Protein AF-A0A2E3B9J5-F1 (afdb_monomer)

Foldseek 3Di:
DFEKEFEAAPPDPVSVVVVVQVVVLCPDPLNVVLCVVPPYYYYYDHCPVPVVCCVVCVVFPRKIAGPVVRDIDTPPDGSVRVNVSVVVVSVVVVPPPD

Sequence (98 aa):
MLAILLLSTQACHLCELAEQVLQQAFSQPEIQQLMLFQPLDVYVQDIIDHPKWLELFGEKIPVLFDEKTESTLCWPFDASATVEWLQKLHLQAGSSLS

Structure (mmCIF, N/CA/C/O backbone):
data_AF-A0A2E3B9J5-F1
#
_entry.id   AF-A0A2E3B9J5-F1
#
loop_
_atom_site.group_PDB
_atom_site.id
_atom_site.type_symbol
_atom_site.label_atom_id
_atom_site.label_alt_id
_atom_site.label_comp_id
_atom_site.label_asym_id
_atom_site.label_entity_id
_atom_site.label_seq_id
_atom_site.pdbx_PDB_ins_code
_atom_site.Cartn_x
_atom_site.Cartn_y
_atom_site.Cartn_z
_atom_site.occupancy
_atom_site.B_iso_or_equiv
_atom_site.auth_seq_id
_atom_site.auth_comp_id
_atom_site.auth_asym_id
_atom_site.auth_atom_id
_atom_site.pdbx_PDB_model_num
ATOM 1 N N . MET A 1 1 ? -6.755 -6.566 13.512 1.00 79.88 1 MET A N 1
ATOM 2 C CA . MET A 1 1 ? -5.503 -5.940 13.052 1.00 79.88 1 MET A CA 1
ATOM 3 C C . MET A 1 1 ? -5.581 -5.794 11.545 1.00 79.88 1 MET A C 1
ATOM 5 O O . MET A 1 1 ? -5.861 -6.785 10.862 1.00 79.88 1 MET A O 1
ATOM 9 N N . LEU A 1 2 ? -5.461 -4.555 11.074 1.00 90.81 2 LEU A N 1
ATOM 10 C CA . LEU A 1 2 ? -5.391 -4.197 9.660 1.00 90.81 2 LEU A CA 1
ATOM 11 C C . LEU A 1 2 ? -3.910 -4.140 9.268 1.00 90.81 2 LEU A C 1
ATOM 13 O O . LEU A 1 2 ? -3.087 -3.702 10.064 1.00 90.81 2 LEU A O 1
ATOM 17 N N . ALA A 1 3 ? -3.574 -4.623 8.081 1.00 94.62 3 ALA A N 1
ATOM 18 C CA . ALA A 1 3 ? -2.213 -4.604 7.568 1.00 94.62 3 ALA A CA 1
ATOM 19 C C . ALA A 1 3 ? -2.278 -4.199 6.101 1.00 94.62 3 ALA A C 1
ATOM 21 O O . ALA A 1 3 ? -3.103 -4.740 5.370 1.00 94.62 3 ALA A O 1
ATOM 22 N N . ILE A 1 4 ? -1.441 -3.251 5.696 1.00 96.50 4 ILE A N 1
ATOM 23 C CA . ILE A 1 4 ? -1.348 -2.802 4.306 1.00 96.50 4 ILE A CA 1
ATOM 24 C C . ILE A 1 4 ? 0.101 -2.858 3.829 1.00 96.50 4 ILE A C 1
ATOM 26 O O . ILE A 1 4 ? 1.041 -2.734 4.618 1.00 96.50 4 ILE A O 1
ATOM 30 N N . LEU A 1 5 ? 0.272 -3.009 2.523 1.00 96.75 5 LEU A N 1
ATOM 31 C CA . LEU A 1 5 ? 1.556 -2.972 1.844 1.00 96.75 5 LEU A CA 1
ATOM 32 C C . LEU A 1 5 ? 1.717 -1.641 1.105 1.00 96.75 5 LEU A C 1
ATOM 34 O O . LEU A 1 5 ? 0.803 -1.211 0.406 1.00 96.75 5 LEU A O 1
ATOM 38 N N . LEU A 1 6 ? 2.886 -1.017 1.218 1.00 96.81 6 LEU A N 1
ATOM 39 C CA . LEU A 1 6 ? 3.380 -0.027 0.267 1.00 96.81 6 LEU A CA 1
ATOM 40 C C . LEU A 1 6 ? 4.244 -0.769 -0.755 1.00 96.81 6 LEU A C 1
ATOM 42 O O . LEU A 1 6 ? 5.403 -1.096 -0.494 1.00 96.81 6 LEU A O 1
ATOM 46 N N . LEU A 1 7 ? 3.653 -1.059 -1.908 1.00 96.06 7 LEU A N 1
ATOM 47 C CA . LEU A 1 7 ? 4.334 -1.685 -3.032 1.00 96.06 7 LEU A CA 1
ATOM 48 C C . LEU A 1 7 ? 5.295 -0.676 -3.665 1.00 96.06 7 LEU A C 1
ATOM 50 O O . LEU A 1 7 ? 4.883 0.406 -4.093 1.00 96.06 7 LEU A O 1
ATOM 54 N N . SER A 1 8 ? 6.570 -1.042 -3.693 1.00 93.25 8 SER A N 1
ATOM 55 C CA . SER A 1 8 ? 7.714 -0.168 -3.947 1.00 93.25 8 SER A CA 1
ATOM 56 C C . SER A 1 8 ? 8.788 -0.913 -4.751 1.00 93.25 8 SER A C 1
ATOM 58 O O . SER A 1 8 ? 8.685 -2.117 -4.978 1.00 93.25 8 SER A O 1
ATOM 60 N N . THR A 1 9 ? 9.825 -0.198 -5.182 1.00 89.69 9 THR A N 1
ATOM 61 C CA . THR A 1 9 ? 11.092 -0.763 -5.668 1.00 89.69 9 THR A CA 1
ATOM 62 C C . THR A 1 9 ? 12.256 0.055 -5.108 1.00 89.69 9 THR A C 1
ATOM 64 O O . THR A 1 9 ? 12.101 1.245 -4.816 1.00 89.69 9 THR A O 1
ATOM 67 N N . GLN A 1 10 ? 13.445 -0.545 -5.012 1.00 79.44 10 GLN A N 1
ATOM 68 C CA . GLN A 1 10 ? 14.679 0.151 -4.613 1.00 79.44 10 GLN A CA 1
ATOM 69 C C . GLN A 1 10 ? 14.898 1.480 -5.369 1.00 79.44 10 GLN A C 1
ATOM 71 O O . GLN A 1 10 ? 14.631 1.582 -6.567 1.00 79.44 10 GLN A O 1
ATOM 76 N N . ALA A 1 11 ? 15.438 2.484 -4.664 1.00 71.56 11 ALA A N 1
ATOM 77 C CA . ALA A 1 11 ? 15.825 3.801 -5.194 1.00 71.56 11 ALA A CA 1
ATOM 78 C C . ALA A 1 11 ? 14.709 4.595 -5.913 1.00 71.56 11 ALA A C 1
ATOM 80 O O . ALA A 1 11 ? 14.985 5.413 -6.794 1.00 71.56 11 ALA A O 1
ATOM 81 N N . CYS A 1 12 ? 13.444 4.381 -5.543 1.00 78.75 12 CYS A N 1
ATOM 82 C CA . CYS A 1 12 ? 12.322 5.103 -6.130 1.00 78.75 12 CYS A CA 1
ATOM 83 C C . CYS A 1 12 ? 11.989 6.379 -5.341 1.00 78.75 12 CYS A C 1
ATOM 85 O O . CYS A 1 12 ? 11.383 6.321 -4.273 1.00 78.75 12 CYS A O 1
ATOM 87 N N . HIS A 1 13 ? 12.307 7.546 -5.909 1.00 86.12 13 HIS A N 1
ATOM 88 C CA . HIS A 1 13 ? 11.972 8.846 -5.308 1.00 86.12 13 HIS A CA 1
ATOM 89 C C . HIS A 1 13 ? 10.461 9.026 -5.068 1.00 86.12 13 HIS A C 1
ATOM 91 O O . HIS A 1 13 ? 10.042 9.637 -4.089 1.00 86.12 13 HIS A O 1
ATOM 97 N N . LEU A 1 14 ? 9.616 8.454 -5.933 1.00 88.94 14 LEU A N 1
ATOM 98 C CA . LEU A 1 14 ? 8.164 8.501 -5.741 1.00 88.94 14 LEU A CA 1
ATOM 99 C C . LEU A 1 14 ? 7.724 7.722 -4.495 1.00 88.94 14 LEU A C 1
ATOM 101 O O . LEU A 1 14 ? 6.770 8.127 -3.837 1.00 88.94 14 LEU A O 1
ATOM 105 N N . CYS A 1 15 ? 8.422 6.639 -4.140 1.00 88.25 15 CYS A N 1
ATOM 106 C CA . CYS A 1 15 ? 8.112 5.874 -2.933 1.00 88.25 15 CYS A CA 1
ATOM 107 C C . CYS A 1 15 ? 8.434 6.677 -1.665 1.00 88.25 15 CYS A C 1
ATOM 109 O O . CYS A 1 15 ? 7.633 6.666 -0.735 1.00 88.25 15 CYS A O 1
ATOM 111 N N . GLU A 1 16 ? 9.515 7.464 -1.664 1.00 90.06 16 GLU A N 1
ATOM 112 C CA . GLU A 1 16 ? 9.825 8.391 -0.563 1.00 90.06 16 GLU A CA 1
ATOM 113 C C . GLU A 1 16 ? 8.705 9.430 -0.371 1.00 90.06 16 GLU A C 1
ATOM 115 O O . GLU A 1 16 ? 8.297 9.717 0.755 1.00 90.06 16 GLU A O 1
ATOM 120 N N . LEU A 1 17 ? 8.155 9.965 -1.470 1.00 94.19 17 LEU A N 1
ATOM 121 C CA . LEU A 1 17 ? 7.013 10.886 -1.415 1.00 94.19 17 LEU A CA 1
ATOM 122 C C . LEU A 1 17 ? 5.756 10.200 -0.865 1.00 94.19 17 LEU A C 1
ATOM 124 O O . LEU A 1 17 ? 5.046 10.783 -0.047 1.00 94.19 17 LEU A O 1
ATOM 128 N N . ALA A 1 18 ? 5.482 8.959 -1.270 1.00 95.56 18 ALA A N 1
ATOM 129 C CA . ALA A 1 18 ? 4.361 8.191 -0.731 1.00 95.56 18 ALA A CA 1
ATOM 130 C C . ALA A 1 18 ? 4.505 7.909 0.772 1.00 95.56 18 ALA A C 1
ATOM 132 O O . ALA A 1 18 ? 3.518 8.000 1.501 1.00 95.56 18 ALA A O 1
ATOM 133 N N . GLU A 1 19 ? 5.714 7.634 1.265 1.00 94.00 19 GLU A N 1
ATOM 134 C CA . GLU A 1 19 ? 5.975 7.504 2.704 1.00 94.00 19 GLU A CA 1
ATOM 135 C C . GLU A 1 19 ? 5.688 8.811 3.456 1.00 94.00 19 GLU A C 1
ATOM 137 O O . GLU A 1 19 ? 5.061 8.790 4.517 1.00 94.00 19 GLU A O 1
ATOM 142 N N . GLN A 1 20 ? 6.068 9.963 2.895 1.00 96.06 20 GLN A N 1
ATOM 143 C CA . GLN A 1 20 ? 5.720 11.266 3.472 1.00 96.06 20 GLN A CA 1
ATOM 144 C C . GLN A 1 20 ? 4.205 11.495 3.496 1.00 96.06 20 GLN A C 1
ATOM 146 O O . GLN A 1 20 ? 3.667 11.990 4.489 1.00 96.06 20 GLN A O 1
ATOM 151 N N . VAL A 1 21 ? 3.499 11.111 2.430 1.00 97.31 21 VAL A N 1
ATOM 152 C CA . VAL A 1 21 ? 2.034 11.177 2.375 1.00 97.31 21 VAL A CA 1
ATOM 153 C C . VAL A 1 21 ? 1.401 10.275 3.440 1.00 97.31 21 VAL A C 1
ATOM 155 O O . VAL A 1 21 ? 0.485 10.714 4.137 1.00 97.31 21 VAL A O 1
ATOM 158 N N . LEU A 1 22 ? 1.917 9.058 3.643 1.00 96.56 22 LEU A N 1
ATOM 159 C CA . LEU A 1 22 ? 1.472 8.158 4.712 1.00 96.56 22 LEU A CA 1
ATOM 160 C C . LEU A 1 22 ? 1.686 8.770 6.101 1.00 96.56 22 LEU A C 1
ATOM 162 O O . LEU A 1 22 ? 0.773 8.751 6.924 1.00 96.56 22 LEU A O 1
ATOM 166 N N . GLN A 1 23 ? 2.848 9.377 6.358 1.00 96.50 23 GLN A N 1
ATOM 167 C CA . GLN A 1 23 ? 3.111 10.077 7.621 1.00 96.50 23 GLN A CA 1
ATOM 168 C C . GLN A 1 23 ? 2.110 11.220 7.863 1.00 96.50 23 GLN A C 1
ATOM 170 O O . GLN A 1 23 ? 1.618 11.398 8.983 1.00 96.50 23 GLN A O 1
ATOM 175 N N . GLN A 1 24 ? 1.763 11.974 6.816 1.00 97.50 24 GLN A N 1
ATOM 176 C CA . GLN A 1 24 ? 0.762 13.042 6.893 1.00 97.50 24 GLN A CA 1
ATOM 177 C C . GLN A 1 24 ? -0.648 12.499 7.142 1.00 97.50 24 GLN A C 1
ATOM 179 O O . GLN A 1 24 ? -1.382 13.073 7.948 1.00 97.50 24 GLN A O 1
ATOM 184 N N . ALA A 1 25 ? -1.019 11.393 6.494 1.00 97.06 25 ALA A N 1
ATOM 185 C CA . ALA A 1 25 ? -2.292 10.713 6.710 1.00 97.06 25 ALA A CA 1
ATOM 186 C C . ALA A 1 25 ? -2.406 10.170 8.145 1.00 97.06 25 ALA A C 1
ATOM 188 O O . ALA A 1 25 ? -3.429 10.351 8.798 1.00 97.06 25 ALA A O 1
ATOM 189 N N . PHE A 1 26 ? -1.339 9.574 8.682 1.00 95.94 26 PHE A N 1
ATOM 190 C CA . PHE A 1 26 ? -1.302 9.043 10.054 1.00 95.94 26 PHE A CA 1
ATOM 191 C C . PHE A 1 26 ? -1.278 10.127 11.130 1.00 95.94 26 PHE A C 1
ATOM 193 O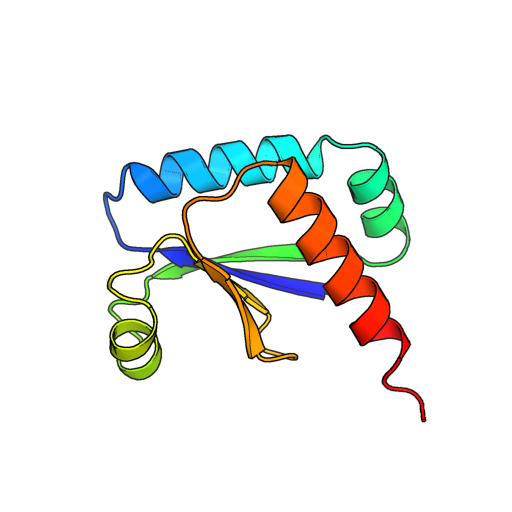 O . PHE A 1 26 ? -1.631 9.879 12.283 1.00 95.94 26 PHE A O 1
ATOM 200 N N . SER A 1 27 ? -0.908 11.348 10.754 1.00 96.31 27 SER A N 1
ATOM 201 C CA . SER A 1 27 ? -1.021 12.515 11.624 1.00 96.31 27 SER A CA 1
ATOM 202 C C . SER A 1 27 ? -2.449 13.074 11.690 1.00 96.31 27 SER A C 1
ATOM 204 O O . SER A 1 27 ? -2.715 13.914 12.548 1.00 96.31 27 SER A O 1
ATOM 206 N N . GLN A 1 28 ? -3.369 12.627 10.823 1.00 96.88 28 GLN A N 1
ATOM 207 C CA . GLN A 1 28 ? -4.757 13.092 10.844 1.00 96.88 28 GLN A CA 1
ATOM 208 C C . GLN A 1 28 ? -5.525 12.507 12.044 1.00 96.88 28 GLN A C 1
ATOM 210 O O . GLN A 1 28 ? -5.432 11.297 12.295 1.00 96.88 28 GLN A O 1
ATOM 215 N N . PRO A 1 29 ? -6.312 13.319 12.779 1.00 95.06 29 PRO A N 1
ATOM 216 C CA . PRO A 1 29 ? -7.045 12.874 13.967 1.00 95.06 29 PRO A CA 1
ATOM 217 C C . PRO A 1 29 ? -7.971 11.677 13.723 1.00 95.06 29 PRO A C 1
ATOM 219 O O . PRO A 1 29 ? -8.099 10.803 14.578 1.00 95.06 29 PRO A O 1
ATOM 222 N N . GLU A 1 30 ? -8.604 11.611 12.552 1.00 94.00 30 GLU A N 1
ATOM 223 C CA . GLU A 1 30 ? -9.523 10.541 12.168 1.00 94.00 30 GLU A CA 1
ATOM 224 C C . GLU A 1 30 ? -8.808 9.191 12.101 1.00 94.00 30 GLU A C 1
ATOM 226 O O . GLU A 1 30 ? -9.344 8.175 12.550 1.00 94.00 30 GLU A O 1
ATOM 231 N N . ILE A 1 31 ? -7.581 9.183 11.575 1.00 95.06 31 ILE A N 1
ATOM 232 C CA . ILE A 1 31 ? -6.764 7.976 11.469 1.00 95.06 31 ILE A CA 1
ATOM 233 C C . ILE A 1 31 ? -6.179 7.591 12.825 1.00 95.06 31 ILE A C 1
ATOM 235 O O . ILE A 1 31 ? -6.239 6.418 13.193 1.00 95.06 31 ILE A O 1
ATOM 239 N N . GLN A 1 32 ? -5.699 8.560 13.610 1.00 94.75 32 GLN A N 1
ATOM 240 C CA . GLN A 1 32 ? -5.236 8.297 14.976 1.00 94.75 32 GLN A CA 1
A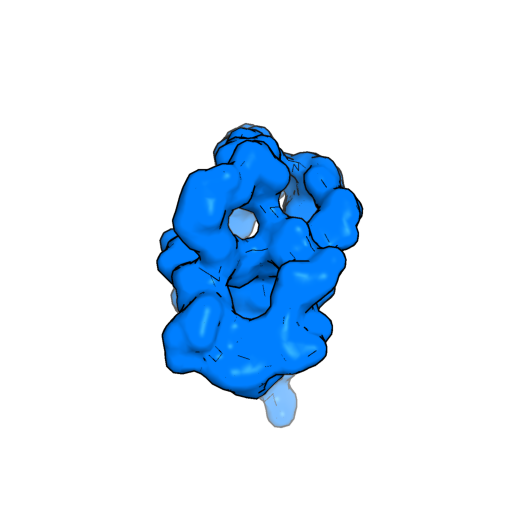TOM 241 C C . GLN A 1 32 ? -6.338 7.667 15.828 1.00 94.75 32 GLN A C 1
ATOM 243 O O . GLN A 1 32 ? -6.094 6.683 16.523 1.00 94.75 32 GLN A O 1
ATOM 248 N N . GLN A 1 33 ? -7.567 8.184 15.733 1.00 92.75 33 GLN A N 1
ATOM 249 C CA . GLN A 1 33 ? -8.714 7.617 16.433 1.00 92.75 33 GLN A CA 1
ATOM 250 C C . GLN A 1 33 ? -9.030 6.198 15.949 1.00 92.75 33 GLN A C 1
ATOM 252 O O . GLN A 1 33 ? -9.271 5.319 16.774 1.00 92.75 33 GLN A O 1
ATOM 257 N N . LEU A 1 34 ? -9.010 5.948 14.636 1.00 90.69 34 LEU A N 1
ATOM 258 C CA . LEU A 1 34 ? -9.234 4.611 14.077 1.00 90.69 34 LEU A CA 1
ATOM 259 C C . LEU A 1 34 ? -8.216 3.585 14.588 1.00 90.69 34 LEU A C 1
ATOM 261 O O . LEU A 1 34 ? -8.606 2.487 14.990 1.00 90.69 34 LEU A O 1
ATOM 265 N N . MET A 1 35 ? -6.935 3.956 14.640 1.00 91.06 35 MET A N 1
ATOM 266 C CA . MET A 1 35 ? -5.850 3.081 15.098 1.00 91.06 35 MET A CA 1
ATOM 267 C C . MET A 1 35 ? -5.975 2.662 16.570 1.00 91.06 35 MET A C 1
ATOM 269 O O . MET A 1 35 ? -5.471 1.601 16.936 1.00 91.06 35 MET A O 1
ATOM 273 N N . LEU A 1 36 ? -6.677 3.438 17.410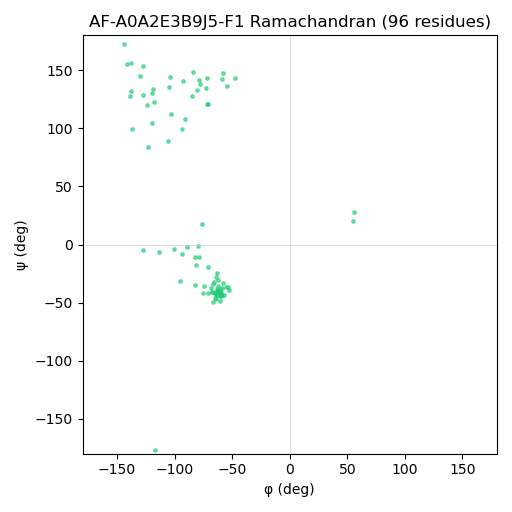 1.00 91.38 36 LEU A N 1
ATOM 274 C CA . LEU A 1 36 ? -6.963 3.055 18.801 1.00 91.38 36 LEU A CA 1
ATOM 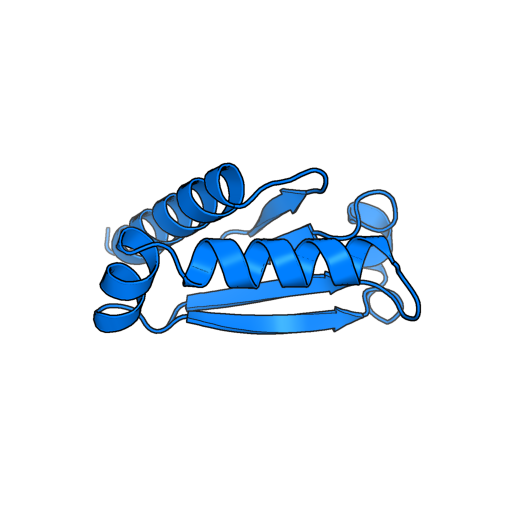275 C C . LEU A 1 36 ? -7.891 1.836 18.892 1.00 91.38 36 LEU A C 1
ATOM 277 O O . LEU A 1 36 ? -7.758 1.027 19.809 1.00 91.38 36 LEU A O 1
ATOM 281 N N . PHE A 1 37 ? -8.834 1.706 17.956 1.00 88.88 37 PHE A N 1
ATOM 282 C CA . PHE A 1 37 ? -9.811 0.613 17.936 1.00 88.88 37 PHE A CA 1
ATOM 283 C C . PHE A 1 37 ? -9.377 -0.544 17.035 1.00 88.88 37 PHE A C 1
ATOM 285 O O . PHE A 1 37 ? -9.693 -1.703 17.310 1.00 88.88 37 PHE A O 1
ATOM 292 N N . GLN A 1 38 ? -8.645 -0.250 15.961 1.00 88.62 38 GLN A N 1
ATOM 293 C CA . GLN A 1 38 ? -8.114 -1.242 15.040 1.00 88.62 38 GLN A CA 1
ATOM 294 C C . GLN A 1 38 ? -6.666 -0.887 14.681 1.00 88.62 38 GLN A C 1
ATOM 296 O O . GLN A 1 38 ? -6.451 -0.067 13.791 1.00 88.62 38 GLN A O 1
ATOM 301 N N . PRO A 1 39 ? -5.674 -1.530 15.325 1.00 90.44 39 PRO A N 1
ATOM 302 C CA . PRO A 1 39 ? -4.270 -1.334 14.987 1.00 90.44 39 PRO A CA 1
ATOM 303 C C . PRO A 1 39 ? -4.014 -1.584 13.499 1.00 90.44 39 PRO A C 1
ATOM 305 O O . PRO A 1 39 ? -4.543 -2.561 12.943 1.00 90.44 39 PRO A O 1
ATOM 308 N N . LEU A 1 40 ? -3.220 -0.697 12.900 1.00 91.56 40 LEU A N 1
ATOM 309 C CA . LEU A 1 40 ? -2.809 -0.713 11.501 1.00 91.56 40 LEU A CA 1
ATOM 310 C C . LEU A 1 40 ? -1.289 -0.855 11.420 1.00 91.56 40 LEU A C 1
ATOM 312 O O . LEU A 1 40 ? -0.576 0.009 11.925 1.00 91.56 40 LEU A O 1
ATOM 316 N N . ASP A 1 41 ? -0.824 -1.895 10.737 1.00 94.12 41 ASP A N 1
ATOM 317 C CA . ASP A 1 41 ? 0.579 -2.061 10.361 1.00 94.12 41 ASP A CA 1
ATOM 318 C C . ASP A 1 41 ? 0.779 -1.740 8.874 1.00 94.12 41 ASP A C 1
ATOM 320 O O . ASP A 1 41 ? -0.072 -2.047 8.032 1.00 94.12 41 ASP A O 1
ATOM 324 N N . VAL A 1 42 ? 1.919 -1.132 8.547 1.00 94.81 42 VAL A N 1
ATOM 325 C CA . VAL A 1 42 ? 2.338 -0.863 7.166 1.00 94.81 42 VAL A CA 1
ATOM 326 C C . VAL A 1 42 ? 3.649 -1.576 6.901 1.00 94.81 42 VAL A C 1
ATOM 328 O O . VAL A 1 42 ? 4.606 -1.410 7.656 1.00 94.81 42 VAL A O 1
ATOM 331 N N . TYR A 1 43 ? 3.712 -2.311 5.797 1.00 95.06 43 TYR A N 1
ATOM 332 C CA . TYR A 1 43 ? 4.936 -2.955 5.338 1.00 95.06 43 TYR A CA 1
ATOM 333 C C . TYR A 1 43 ? 5.330 -2.413 3.974 1.00 95.06 43 TYR A C 1
ATOM 335 O O . TYR A 1 43 ? 4.501 -2.317 3.074 1.00 95.06 43 TYR A O 1
ATOM 343 N N . VAL A 1 44 ? 6.601 -2.071 3.800 1.00 94.00 44 VAL A N 1
ATOM 344 C CA . VAL A 1 44 ? 7.137 -1.753 2.475 1.00 94.00 44 VAL A CA 1
ATOM 345 C C . VAL A 1 44 ? 7.537 -3.061 1.811 1.00 94.00 44 VAL A C 1
ATOM 347 O O . VAL A 1 44 ? 8.274 -3.851 2.399 1.00 94.00 44 VAL A O 1
ATOM 350 N N . GLN A 1 45 ? 7.045 -3.286 0.600 1.00 94.81 45 GLN A N 1
ATOM 351 C CA . GLN A 1 45 ? 7.285 -4.514 -0.142 1.00 94.81 45 GLN A CA 1
ATOM 352 C C . GLN A 1 45 ? 7.908 -4.184 -1.492 1.00 94.81 45 GLN A C 1
ATOM 354 O O . GLN A 1 45 ? 7.295 -3.493 -2.308 1.00 94.81 45 GLN A O 1
ATOM 359 N N . ASP A 1 46 ? 9.112 -4.706 -1.732 1.00 93.81 46 ASP A N 1
ATOM 360 C CA . ASP A 1 46 ? 9.721 -4.651 -3.058 1.00 93.81 46 ASP A CA 1
ATOM 361 C C . ASP A 1 46 ? 8.965 -5.606 -3.987 1.00 93.81 46 ASP A C 1
ATOM 363 O O . ASP A 1 46 ? 8.837 -6.800 -3.696 1.00 93.81 46 ASP A O 1
ATOM 367 N N . ILE A 1 47 ? 8.407 -5.083 -5.076 1.00 92.94 47 ILE A N 1
ATOM 368 C CA . ILE A 1 47 ? 7.612 -5.884 -6.011 1.00 92.94 47 ILE A CA 1
ATOM 369 C C . ILE A 1 47 ? 8.457 -6.666 -7.017 1.00 92.94 47 ILE A C 1
ATOM 371 O O . ILE A 1 47 ? 7.907 -7.529 -7.700 1.00 92.94 47 ILE A O 1
ATOM 375 N N . ILE A 1 48 ? 9.767 -6.406 -7.117 1.00 91.38 48 ILE A N 1
ATOM 376 C CA . ILE A 1 48 ? 10.658 -7.089 -8.073 1.00 91.38 48 ILE A CA 1
ATOM 377 C C . ILE A 1 48 ? 10.660 -8.606 -7.837 1.00 91.38 48 ILE A C 1
ATOM 379 O O . ILE A 1 48 ? 10.631 -9.381 -8.794 1.00 91.38 48 ILE A O 1
ATOM 383 N N . ASP A 1 49 ? 10.606 -9.029 -6.574 1.00 88.56 49 ASP A N 1
ATOM 384 C CA . ASP A 1 49 ? 10.604 -10.444 -6.186 1.00 88.56 49 ASP A CA 1
ATOM 385 C C . ASP A 1 49 ? 9.223 -11.116 -6.326 1.00 88.56 49 ASP A C 1
ATOM 387 O O . ASP A 1 49 ? 9.076 -12.318 -6.094 1.00 88.56 49 ASP A O 1
ATOM 391 N N . HIS A 1 50 ? 8.197 -10.363 -6.739 1.00 93.00 50 HIS A N 1
ATOM 392 C CA . HIS A 1 50 ? 6.811 -10.817 -6.839 1.00 93.00 50 HIS A CA 1
ATOM 393 C C . HIS A 1 50 ? 6.268 -10.628 -8.267 1.00 93.00 50 HIS A C 1
ATOM 395 O O . HIS A 1 50 ? 5.553 -9.659 -8.531 1.00 93.00 50 HIS A O 1
ATOM 401 N N . PRO A 1 51 ? 6.513 -11.579 -9.197 1.00 93.38 51 PRO A N 1
ATOM 402 C CA . PRO A 1 51 ? 6.194 -11.422 -10.622 1.00 93.38 51 PRO A CA 1
ATOM 403 C C . PRO A 1 51 ? 4.746 -11.014 -10.917 1.00 93.38 51 PRO A C 1
ATOM 405 O O . PRO A 1 51 ? 4.504 -10.170 -11.774 1.00 93.38 51 PRO A O 1
ATOM 408 N N . LYS A 1 52 ? 3.780 -11.560 -10.164 1.00 93.06 52 LYS A N 1
ATOM 409 C CA . LYS A 1 52 ? 2.359 -11.208 -10.303 1.00 93.06 52 LYS A CA 1
ATOM 410 C C . LYS A 1 52 ? 2.100 -9.735 -9.967 1.00 93.06 52 LYS A C 1
ATOM 412 O O . LYS A 1 52 ? 1.327 -9.074 -10.651 1.00 93.06 52 LYS A O 1
ATOM 417 N N . TRP A 1 53 ? 2.714 -9.214 -8.908 1.00 94.50 53 TRP A N 1
ATOM 418 C CA . TRP A 1 53 ? 2.557 -7.808 -8.530 1.00 94.50 53 TRP A CA 1
ATOM 419 C C . TRP A 1 53 ? 3.325 -6.887 -9.464 1.00 94.50 53 TRP A C 1
ATOM 421 O O . TRP A 1 53 ? 2.812 -5.827 -9.808 1.00 94.50 53 TRP A O 1
ATOM 431 N N . LEU A 1 54 ? 4.495 -7.313 -9.936 1.00 94.19 54 LEU A N 1
ATOM 432 C CA . LEU A 1 54 ? 5.251 -6.578 -10.940 1.00 94.19 54 LEU A CA 1
ATOM 433 C C . LEU A 1 54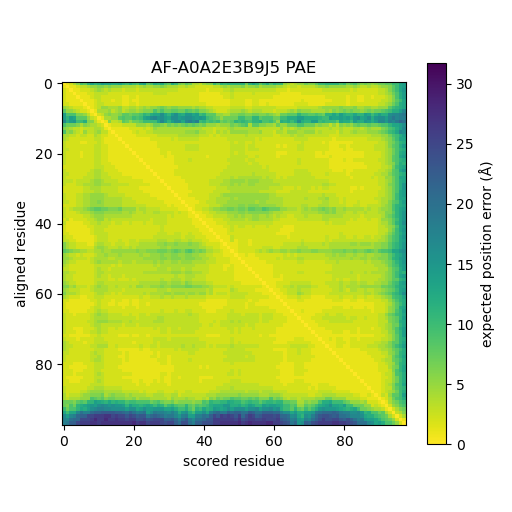 ? 4.451 -6.399 -12.239 1.00 94.19 54 LEU A C 1
ATOM 435 O O . LEU A 1 54 ? 4.390 -5.292 -12.763 1.00 94.19 54 LEU A O 1
ATOM 439 N N . GLU A 1 55 ? 3.772 -7.446 -12.712 1.00 94.56 55 GLU A N 1
ATOM 440 C CA . GLU A 1 55 ? 2.905 -7.377 -13.897 1.00 94.56 55 GLU A CA 1
ATOM 441 C C . GLU A 1 55 ? 1.706 -6.432 -13.696 1.00 94.56 55 GLU A C 1
ATOM 443 O O . GLU A 1 55 ? 1.358 -5.659 -14.586 1.00 94.56 55 GLU A O 1
ATOM 448 N N . LEU A 1 56 ? 1.074 -6.461 -12.519 1.00 93.69 56 LEU A N 1
ATOM 449 C CA . LEU A 1 56 ? -0.151 -5.696 -12.250 1.00 93.69 56 LEU A CA 1
ATOM 450 C C . LEU A 1 56 ? 0.100 -4.227 -11.874 1.00 93.69 56 LEU A C 1
ATOM 452 O O . LEU A 1 56 ? -0.722 -3.348 -12.184 1.00 93.69 56 LEU A O 1
ATOM 456 N N . PHE A 1 57 ? 1.200 -3.973 -11.164 1.00 94.88 57 PHE A N 1
ATOM 457 C CA . PHE A 1 57 ? 1.469 -2.718 -10.463 1.00 94.88 57 PHE A CA 1
ATOM 458 C C . PHE A 1 57 ? 2.823 -2.091 -10.800 1.00 94.88 57 PHE A C 1
ATOM 460 O O . PHE A 1 57 ? 3.062 -0.972 -10.361 1.00 94.88 57 PHE A O 1
ATOM 467 N N . GLY A 1 58 ? 3.681 -2.738 -11.598 1.00 92.25 58 GLY A N 1
ATOM 468 C CA . GLY A 1 58 ? 5.031 -2.249 -11.908 1.00 92.25 58 GLY A CA 1
ATOM 469 C C . GLY A 1 58 ? 5.084 -0.819 -12.452 1.00 92.25 58 GLY A C 1
ATOM 470 O O . GLY A 1 58 ? 5.962 -0.053 -12.076 1.00 92.25 58 GLY A O 1
ATOM 471 N N . GLU A 1 59 ? 4.103 -0.421 -13.265 1.00 91.88 59 GLU A N 1
ATOM 472 C CA . GLU A 1 59 ? 3.995 0.943 -13.815 1.00 91.88 59 GLU A CA 1
ATOM 473 C C . GLU A 1 59 ? 3.201 1.913 -12.921 1.00 91.88 59 GLU A C 1
ATOM 475 O O . GLU A 1 59 ? 3.032 3.083 -13.259 1.00 91.88 59 GLU A O 1
ATOM 480 N N . LYS A 1 60 ? 2.671 1.428 -11.794 1.00 93.62 60 LYS A N 1
ATOM 481 C CA . LYS A 1 60 ? 1.773 2.164 -10.889 1.00 93.62 60 LYS A CA 1
ATOM 482 C C . LYS A 1 60 ? 2.396 2.448 -9.526 1.00 93.62 60 LYS A C 1
ATOM 484 O O . LYS A 1 60 ? 1.763 3.127 -8.720 1.00 93.62 60 LYS A O 1
ATOM 489 N N . ILE A 1 61 ? 3.586 1.909 -9.250 1.00 92.06 61 ILE A N 1
ATOM 490 C CA . ILE A 1 61 ? 4.283 2.141 -7.984 1.00 92.06 61 ILE A CA 1
ATOM 491 C C . ILE A 1 61 ? 4.546 3.641 -7.765 1.00 92.06 61 ILE A C 1
ATOM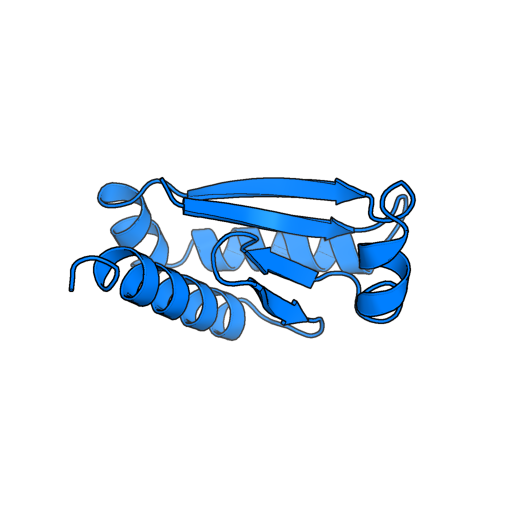 493 O O . ILE A 1 61 ? 4.895 4.346 -8.715 1.00 92.06 61 ILE A O 1
ATOM 497 N N . PRO A 1 62 ? 4.432 4.139 -6.524 1.00 95.38 62 PRO A N 1
ATOM 498 C CA . PRO A 1 62 ? 4.022 3.423 -5.310 1.00 95.38 62 PRO A CA 1
ATOM 499 C C . PRO A 1 62 ? 2.523 3.062 -5.274 1.00 95.38 62 PRO A C 1
ATOM 501 O O . PRO A 1 62 ? 1.673 3.843 -5.695 1.00 95.38 62 PRO A O 1
ATOM 504 N N . VAL A 1 63 ? 2.177 1.895 -4.722 1.00 97.31 63 VAL A N 1
ATOM 505 C CA . VAL A 1 63 ? 0.771 1.468 -4.544 1.00 97.31 63 VAL A CA 1
ATOM 506 C C . VAL A 1 63 ? 0.529 1.064 -3.094 1.00 97.31 63 VAL A C 1
ATOM 508 O O . VAL A 1 63 ? 1.261 0.230 -2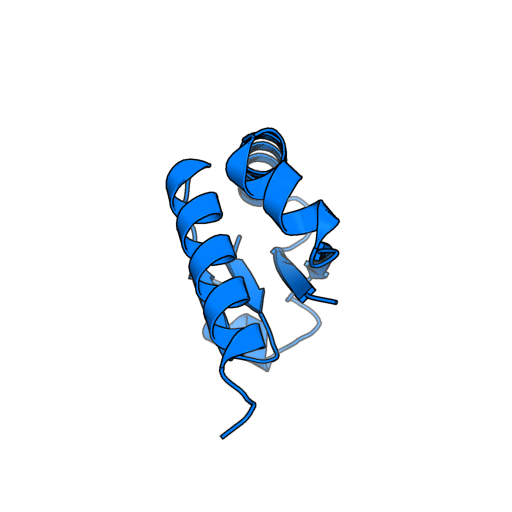.570 1.00 97.31 63 VAL A O 1
ATOM 511 N N . LEU A 1 64 ? -0.512 1.606 -2.456 1.00 97.75 64 LEU A N 1
ATOM 512 C CA . LEU A 1 64 ? -1.024 1.036 -1.206 1.00 97.75 64 LEU A CA 1
ATOM 513 C C . LEU A 1 64 ? -1.925 -0.148 -1.531 1.00 97.75 64 LEU A C 1
ATOM 515 O O . LEU A 1 64 ? -2.797 -0.036 -2.394 1.00 97.75 64 LEU A O 1
ATOM 519 N N . PHE A 1 65 ? -1.732 -1.266 -0.846 1.00 97.38 65 PHE A N 1
ATOM 520 C CA . PHE A 1 65 ? -2.429 -2.511 -1.136 1.00 97.38 65 PHE A CA 1
ATOM 521 C C . PHE A 1 65 ? -2.858 -3.216 0.150 1.00 97.38 65 PHE A C 1
ATOM 523 O O . PHE A 1 65 ? -2.044 -3.437 1.041 1.00 97.38 65 PHE A O 1
ATOM 530 N N . ASP A 1 66 ? -4.135 -3.579 0.247 1.00 96.19 66 ASP A N 1
ATOM 531 C CA . ASP A 1 66 ? -4.628 -4.520 1.252 1.00 96.19 66 ASP A CA 1
ATOM 532 C C . ASP A 1 66 ? -4.866 -5.878 0.592 1.00 96.19 66 ASP A C 1
ATOM 534 O O . ASP A 1 66 ? -5.784 -6.045 -0.211 1.00 96.19 66 ASP A O 1
ATOM 538 N N . GLU A 1 67 ? -4.055 -6.868 0.959 1.00 92.75 67 GLU A N 1
ATOM 539 C CA . GLU A 1 67 ? -4.149 -8.220 0.402 1.00 92.75 67 GLU A CA 1
ATOM 540 C C . GLU A 1 67 ? -5.477 -8.907 0.739 1.00 92.75 67 GLU A C 1
ATOM 542 O O . GLU A 1 67 ? -5.932 -9.763 -0.015 1.00 92.75 67 GLU A O 1
ATOM 547 N N . LYS A 1 68 ? -6.115 -8.552 1.864 1.00 91.81 68 LYS A N 1
ATOM 548 C CA . LYS A 1 68 ? -7.341 -9.225 2.319 1.00 91.81 68 LYS A CA 1
ATOM 549 C C . LYS A 1 68 ? -8.544 -8.894 1.449 1.00 91.81 68 LYS A C 1
ATOM 551 O O . LYS A 1 68 ? -9.360 -9.774 1.187 1.00 91.81 68 LYS A O 1
ATOM 556 N N . THR A 1 69 ? -8.679 -7.630 1.060 1.00 92.19 69 THR A N 1
ATOM 557 C CA . THR A 1 69 ? -9.788 -7.142 0.226 1.00 92.19 69 THR A CA 1
ATOM 558 C C . THR A 1 69 ? -9.404 -6.981 -1.242 1.00 92.19 69 THR A C 1
ATOM 560 O O . THR A 1 69 ? -10.252 -6.622 -2.054 1.00 92.19 69 THR A O 1
ATOM 563 N N . GLU A 1 70 ? -8.131 -7.212 -1.574 1.00 93.56 70 GLU A N 1
ATOM 564 C CA . GLU A 1 70 ? -7.512 -6.885 -2.861 1.00 93.56 70 GLU A CA 1
ATOM 565 C C . GLU A 1 70 ? -7.672 -5.399 -3.258 1.00 93.56 70 GLU A C 1
ATOM 567 O O . GLU A 1 70 ? -7.545 -5.027 -4.426 1.00 93.56 70 GLU A O 1
ATOM 572 N N . SER A 1 71 ? -7.944 -4.526 -2.283 1.00 96.00 71 SER A N 1
ATOM 573 C CA . SER A 1 71 ? -8.135 -3.094 -2.496 1.00 96.00 71 SER A CA 1
ATOM 574 C C . SER A 1 71 ? -6.797 -2.389 -2.678 1.00 96.00 71 SER A C 1
ATOM 576 O O . SER A 1 71 ? -5.840 -2.632 -1.942 1.00 96.00 71 SER A O 1
ATOM 578 N N . THR A 1 72 ? -6.744 -1.468 -3.637 1.00 97.00 72 THR A N 1
ATOM 579 C CA . THR A 1 72 ? -5.527 -0.729 -3.988 1.00 97.00 72 THR A CA 1
ATOM 580 C C . THR A 1 72 ? -5.774 0.770 -4.053 1.00 97.00 72 THR A C 1
ATOM 582 O O . THR A 1 72 ? -6.803 1.197 -4.582 1.00 97.00 72 THR A O 1
ATOM 585 N N . LEU A 1 73 ? -4.786 1.563 -3.646 1.00 98.06 73 LEU A N 1
ATOM 586 C CA . LEU A 1 73 ? -4.678 2.984 -3.970 1.00 98.06 73 LEU A CA 1
ATOM 587 C C . LEU A 1 73 ? -3.373 3.208 -4.742 1.00 98.06 73 LEU A C 1
ATOM 589 O O . LEU A 1 73 ? -2.284 3.145 -4.175 1.00 98.06 73 LEU A O 1
ATOM 593 N N . CYS A 1 74 ? -3.486 3.408 -6.056 1.00 96.56 74 CYS A N 1
ATOM 594 C CA . CYS A 1 74 ? -2.337 3.619 -6.938 1.00 96.56 74 CYS A CA 1
ATOM 595 C C . CYS A 1 74 ? -1.904 5.087 -6.937 1.00 96.56 74 CYS A C 1
ATOM 597 O O . CYS A 1 74 ? -2.751 5.976 -6.831 1.00 96.56 74 CYS A O 1
ATOM 599 N N . TRP A 1 75 ? -0.607 5.341 -7.112 1.00 95.38 75 TRP A N 1
ATOM 600 C CA . TRP A 1 75 ? -0.093 6.692 -7.328 1.00 95.38 75 TRP A CA 1
ATOM 601 C C . TRP A 1 75 ? -0.731 7.351 -8.571 1.00 95.38 75 TRP A C 1
ATOM 603 O O . TRP A 1 75 ? -0.998 6.658 -9.558 1.00 95.38 75 TRP A O 1
ATOM 613 N N . PRO A 1 76 ? -0.935 8.682 -8.582 1.00 95.94 76 PRO A N 1
ATOM 614 C CA . PRO A 1 76 ? -0.707 9.638 -7.496 1.00 95.94 76 PRO A CA 1
ATOM 615 C C . PRO A 1 76 ? -1.814 9.641 -6.439 1.00 95.94 76 PRO A C 1
ATOM 617 O O . PRO A 1 76 ? -2.997 9.584 -6.763 1.00 95.94 76 PRO A O 1
ATOM 620 N N . PHE A 1 77 ? -1.420 9.787 -5.173 1.00 96.81 77 PHE A N 1
ATOM 621 C CA . PHE A 1 77 ? -2.337 10.002 -4.055 1.00 96.81 77 PHE A CA 1
ATOM 622 C C . PHE A 1 77 ? -1.761 11.007 -3.054 1.00 96.81 77 PHE A C 1
ATOM 624 O O . PHE A 1 77 ? -0.548 11.189 -2.955 1.00 96.81 77 PHE A O 1
ATOM 631 N N . ASP A 1 78 ? -2.650 11.657 -2.308 1.00 97.75 78 ASP A N 1
ATOM 632 C CA . ASP A 1 78 ? -2.319 12.575 -1.221 1.00 97.75 78 ASP A CA 1
ATOM 633 C C . ASP A 1 78 ? -2.841 12.047 0.127 1.00 97.75 78 ASP A C 1
ATOM 635 O O . ASP A 1 78 ? -3.386 10.939 0.229 1.00 97.75 78 ASP A O 1
ATOM 639 N N . ALA A 1 79 ? -2.656 12.837 1.188 1.00 97.56 79 ALA A N 1
ATOM 640 C CA . ALA A 1 79 ? -3.078 12.449 2.528 1.00 97.56 79 ALA A CA 1
ATOM 641 C C . ALA A 1 79 ? -4.602 12.265 2.620 1.00 97.56 79 ALA A C 1
ATOM 643 O O . ALA A 1 79 ? -5.053 11.342 3.293 1.00 97.56 79 ALA A O 1
ATOM 644 N N . SER A 1 80 ? -5.395 13.079 1.914 1.00 97.50 80 SER A N 1
ATOM 645 C CA . SER A 1 80 ? -6.861 12.989 1.936 1.00 97.50 80 SER A CA 1
ATOM 646 C C . SER A 1 80 ? -7.342 11.690 1.293 1.00 97.50 80 SER A C 1
ATOM 648 O O . SER A 1 80 ? -8.098 10.938 1.907 1.00 97.50 80 SER A O 1
ATOM 650 N N . ALA A 1 81 ? -6.844 11.374 0.095 1.00 98.12 81 ALA A N 1
ATOM 651 C CA . ALA A 1 81 ? -7.167 10.131 -0.602 1.00 98.12 81 ALA A CA 1
ATOM 652 C C . ALA A 1 81 ? -6.747 8.896 0.212 1.00 98.12 81 ALA A C 1
ATOM 654 O O . ALA A 1 81 ? -7.474 7.903 0.275 1.00 98.12 81 ALA A O 1
ATOM 655 N N . THR A 1 82 ? -5.596 8.980 0.884 1.00 97.81 82 THR A N 1
ATOM 656 C CA . THR A 1 82 ? -5.097 7.923 1.773 1.00 97.81 82 THR A CA 1
ATOM 657 C C . THR A 1 82 ? -6.028 7.711 2.969 1.00 97.81 82 THR A C 1
ATOM 659 O O . THR A 1 82 ? -6.391 6.574 3.273 1.00 97.81 82 THR A O 1
ATOM 662 N N . VAL A 1 83 ? -6.460 8.791 3.628 1.00 97.31 83 VAL A N 1
ATOM 663 C CA . VAL A 1 83 ? -7.388 8.738 4.770 1.00 97.31 83 VAL A CA 1
ATOM 664 C C . VAL A 1 83 ? -8.719 8.107 4.366 1.00 97.31 83 VAL A C 1
ATOM 666 O O . VAL A 1 83 ? -9.192 7.184 5.031 1.00 97.31 83 VAL A O 1
ATOM 669 N N . GLU A 1 84 ? -9.302 8.553 3.252 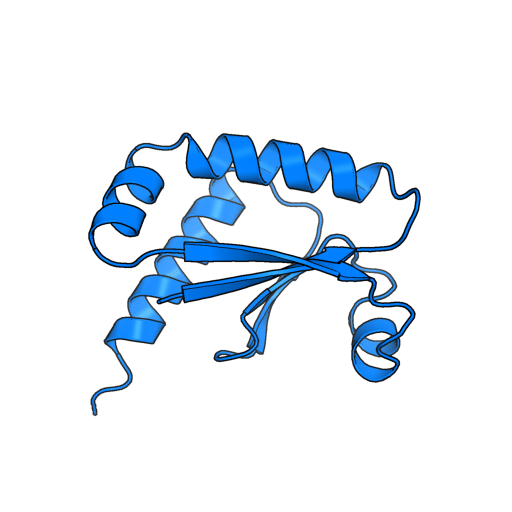1.00 97.31 84 GLU A N 1
ATOM 670 C CA . GLU A 1 84 ? -10.561 8.006 2.739 1.00 97.31 84 GLU A CA 1
ATOM 671 C C . GLU A 1 84 ? -10.457 6.513 2.412 1.00 97.31 84 GLU A C 1
ATOM 673 O O . GLU A 1 84 ? -11.381 5.739 2.681 1.00 97.31 84 GLU A O 1
ATOM 678 N N . TRP A 1 85 ? -9.339 6.093 1.820 1.00 97.31 85 TRP A N 1
ATOM 679 C CA . TRP A 1 85 ? -9.099 4.692 1.498 1.00 97.31 85 TRP A CA 1
ATOM 680 C C . TRP A 1 85 ? -8.990 3.829 2.765 1.00 97.31 85 TRP A C 1
ATOM 682 O O . TRP A 1 85 ? -9.675 2.809 2.866 1.00 97.31 85 TRP A O 1
ATOM 692 N N . LEU A 1 86 ? -8.237 4.276 3.776 1.00 95.44 86 LEU A N 1
ATOM 693 C CA . LEU A 1 86 ? -8.112 3.587 5.069 1.00 95.44 86 LEU A CA 1
ATOM 694 C C . LEU A 1 86 ? -9.452 3.465 5.808 1.00 95.44 86 LEU A C 1
ATOM 696 O O . LEU A 1 86 ? -9.762 2.414 6.371 1.00 95.44 86 LEU A O 1
ATOM 700 N N . GLN A 1 87 ? -10.279 4.511 5.777 1.00 94.06 87 GLN A N 1
ATOM 701 C CA . GLN A 1 87 ? -11.622 4.481 6.360 1.00 94.06 87 GLN A CA 1
ATOM 702 C C . GLN A 1 87 ? -12.511 3.427 5.687 1.00 94.06 87 GLN A C 1
ATOM 704 O O . GLN A 1 87 ? -13.210 2.678 6.373 1.00 94.06 87 GLN A O 1
ATOM 709 N N . LYS A 1 88 ? -12.461 3.318 4.353 1.00 93.75 88 LYS A N 1
ATOM 710 C CA . LYS A 1 88 ? -13.207 2.290 3.607 1.00 93.7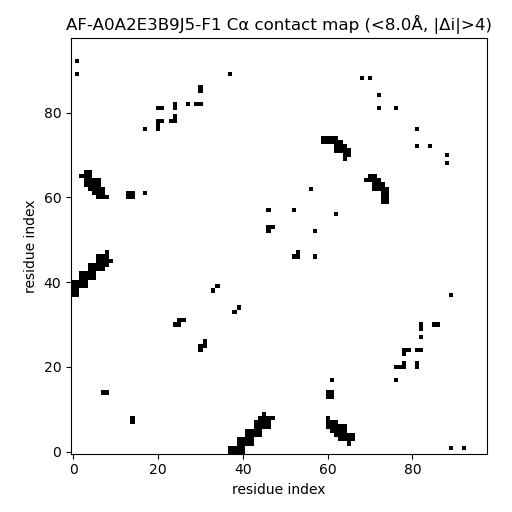5 88 LYS A CA 1
ATOM 711 C C . LYS A 1 88 ? -12.752 0.879 3.982 1.00 93.75 88 LYS A C 1
ATOM 713 O O . LYS A 1 88 ? -13.607 0.025 4.217 1.00 93.75 88 LYS A O 1
ATOM 718 N N . LEU A 1 89 ? -11.442 0.650 4.103 1.00 92.44 89 LEU A N 1
ATOM 719 C CA . LEU A 1 89 ? -10.900 -0.639 4.550 1.00 92.44 89 LEU A CA 1
ATOM 720 C C . LEU A 1 89 ? -11.389 -1.017 5.950 1.00 92.44 89 LEU A C 1
ATOM 722 O O . LEU A 1 89 ? -11.796 -2.157 6.182 1.00 92.44 89 LEU A O 1
ATOM 726 N N . HIS A 1 90 ? -11.405 -0.059 6.879 1.00 87.25 90 HIS A N 1
ATOM 727 C CA . HIS A 1 90 ? -11.901 -0.288 8.233 1.00 87.25 90 HIS A CA 1
ATOM 728 C C . HIS A 1 90 ? -13.372 -0.738 8.243 1.00 87.25 90 HIS A C 1
ATOM 730 O O . HIS A 1 90 ? -13.727 -1.704 8.923 1.00 87.25 90 HIS A O 1
ATOM 736 N N . LEU A 1 91 ? -14.223 -0.079 7.448 1.00 84.94 91 LEU A N 1
ATOM 737 C CA . LEU A 1 91 ? -15.643 -0.426 7.323 1.00 84.94 91 LEU A CA 1
ATOM 738 C C . LEU A 1 91 ? -15.845 -1.834 6.744 1.00 84.94 91 LEU A C 1
ATOM 740 O O . LEU A 1 91 ? -16.704 -2.584 7.213 1.00 84.94 91 LEU A O 1
ATOM 744 N N . GLN A 1 92 ? -15.037 -2.218 5.756 1.00 78.69 92 GLN A N 1
ATOM 745 C CA . GLN A 1 92 ? -15.080 -3.554 5.157 1.00 78.69 92 GLN A CA 1
ATOM 746 C C . GLN A 1 92 ? -14.629 -4.634 6.148 1.00 78.69 92 GLN A C 1
ATOM 748 O O . GLN A 1 92 ? -15.282 -5.671 6.262 1.00 78.69 92 GLN A O 1
ATOM 753 N N . ALA A 1 93 ? -13.589 -4.366 6.942 1.00 70.12 93 ALA A N 1
ATOM 754 C CA . ALA A 1 93 ? -13.113 -5.285 7.975 1.00 70.12 93 ALA A CA 1
ATOM 755 C C . ALA A 1 93 ? -14.158 -5.555 9.078 1.00 70.12 93 ALA A C 1
ATOM 757 O O . ALA A 1 93 ? -14.175 -6.646 9.646 1.00 70.12 93 ALA A O 1
ATOM 758 N N . GLY A 1 94 ? -15.036 -4.589 9.373 1.00 58.53 94 GLY A N 1
ATOM 759 C CA . GLY A 1 94 ? -16.157 -4.758 10.307 1.00 58.53 94 GLY A CA 1
ATOM 760 C C . GLY A 1 94 ? -17.393 -5.449 9.713 1.00 58.53 94 GLY A C 1
ATOM 761 O O . GLY A 1 94 ? -18.231 -5.936 10.467 1.00 58.53 94 GLY A O 1
ATOM 762 N N . SER A 1 95 ? -17.504 -5.517 8.382 1.00 56.06 95 SER A N 1
ATOM 763 C CA . SER A 1 95 ? -18.693 -6.025 7.678 1.00 56.06 95 SER A CA 1
ATOM 764 C C . SER A 1 95 ? -18.627 -7.520 7.330 1.00 56.06 95 SER A C 1
ATOM 766 O O . SER A 1 95 ? -19.636 -8.092 6.933 1.00 56.06 95 SER A O 1
ATOM 768 N N . SER A 1 96 ? -17.482 -8.188 7.523 1.00 49.81 96 SER A N 1
ATOM 769 C CA . SER A 1 96 ? -17.316 -9.634 7.261 1.00 49.81 96 SER A CA 1
ATOM 770 C C . SER A 1 96 ? -17.931 -10.566 8.324 1.00 49.81 96 SER A C 1
ATOM 772 O O . SER A 1 96 ? -17.594 -11.747 8.375 1.00 49.81 96 SER A O 1
ATOM 774 N N . LEU A 1 97 ? -18.847 -10.070 9.163 1.00 41.38 97 LEU A N 1
ATOM 775 C CA . LEU A 1 97 ? -19.813 -10.909 9.878 1.00 41.38 97 LEU A CA 1
ATOM 776 C C . LEU A 1 97 ? -21.192 -10.740 9.231 1.00 41.38 97 LEU A C 1
ATOM 778 O O . LEU A 1 97 ? -21.982 -9.885 9.631 1.00 41.38 97 LEU A O 1
ATOM 782 N N . SER A 1 98 ? -21.485 -11.555 8.224 1.00 34.53 98 SER A N 1
ATOM 783 C CA . SER A 1 98 ? -22.843 -11.856 7.755 1.00 34.53 98 SER A CA 1
ATOM 784 C C . SER A 1 98 ? -22.870 -13.270 7.201 1.00 34.53 98 SER A C 1
ATOM 786 O O . SER A 1 98 ? -21.965 -13.587 6.398 1.00 34.53 98 SER A O 1
#

Secondary structure (DSSP, 8-state):
-EEEEEEE-TT-HHHHHHHHHHHHHHTSHHHHHHHHHS-EEEEEEESTT-HHHHHHHTTT-SEEEETTTTEEEESS--HHHHHHHHHHHHHHHHH---

pLDDT: mean 90.65, std 11.32, range [34.53, 98.12]

Solvent-accessible surface area (backbone atoms only — not comparable to full-atom values): 5596 Å² total; per-residue (Å²): 119,47,64,37,33,40,34,35,57,89,94,42,70,62,37,57,52,51,52,53,30,50,55,53,25,59,67,34,68,71,46,49,57,45,39,76,80,44,45,71,47,80,42,81,38,63,29,83,88,34,66,70,51,32,74,77,37,60,94,35,58,34,25,41,36,28,80,89,78,69,46,71,50,56,52,86,75,49,34,67,58,49,45,57,50,53,54,52,51,54,55,52,70,70,55,78,78,123

Nearest PDB structures (foldseek):
  7qpd-assembly1_E  TM=6.309E-01  e=1.246E-01  Homo sapiens
  5xwm-assembly2_D  TM=5.676E-01  e=9.540E-02  Homo sapiens
  2yv9-assembly1_B  TM=4.686E-01  e=1.246E-01  Caenorhabditis elegans
  2yv9-assembly1_A  TM=4.459E-01  e=1.626E-01  Caenorhabditis elegans
  5kn0-assembly1_A  TM=4.319E-01  e=8.924E-02  Bos taurus

Radius of gyration: 13.35 Å; Cα contacts (8 Å, |Δi|>4): 123; chains: 1; bounding box: 39×25×33 Å

Mean predicted aligned error: 4.14 Å